Protein AF-A0A0D0AXH4-F1 (afdb_monomer_lite)

pLDDT: mean 82.92, std 12.62, range [39.94, 96.94]

Radius of gyration: 13.58 Å; chains: 1; bounding box: 34×17×30 Å

Organism: NCBI:txid930992

Structure (mmCIF, N/CA/C/O backbone):
data_AF-A0A0D0AXH4-F1
#
_entry.id   AF-A0A0D0AXH4-F1
#
loop_
_atom_site.group_PDB
_atom_site.id
_atom_site.type_symbol
_atom_site.label_atom_id
_atom_site.label_alt_id
_atom_site.label_comp_id
_atom_site.label_asym_id
_atom_site.label_entity_id
_atom_site.label_seq_id
_atom_site.pdbx_PDB_ins_code
_atom_site.Cartn_x
_atom_site.Cartn_y
_atom_site.Cartn_z
_atom_site.occupancy
_atom_site.B_iso_or_equiv
_atom_site.auth_seq_id
_atom_site.auth_comp_id
_atom_site.auth_asym_id
_atom_site.auth_atom_id
_atom_site.pdbx_PDB_model_num
ATOM 1 N N . ALA A 1 1 ? 17.347 -2.508 -0.671 1.00 79.44 1 ALA A N 1
ATOM 2 C CA . ALA A 1 1 ? 16.508 -1.538 0.070 1.00 79.44 1 ALA A CA 1
ATOM 3 C C . ALA A 1 1 ? 15.215 -2.253 0.430 1.00 79.44 1 ALA A C 1
ATOM 5 O O . ALA A 1 1 ? 14.889 -3.196 -0.272 1.00 79.44 1 ALA A O 1
ATOM 6 N N . PHE A 1 2 ? 14.506 -1.857 1.486 1.00 84.06 2 PHE A N 1
ATOM 7 C CA . PHE A 1 2 ? 13.230 -2.481 1.858 1.00 84.06 2 PHE A CA 1
ATOM 8 C C . PHE A 1 2 ? 12.113 -1.443 1.845 1.00 84.06 2 PHE A C 1
ATOM 10 O O . PHE A 1 2 ? 12.352 -0.286 2.200 1.00 84.06 2 PHE A O 1
ATOM 17 N N . VAL A 1 3 ? 10.915 -1.868 1.456 1.00 84.69 3 VAL A N 1
ATOM 18 C CA . VAL A 1 3 ? 9.680 -1.090 1.581 1.00 84.69 3 VAL A CA 1
ATOM 19 C C . VAL A 1 3 ? 8.823 -1.760 2.644 1.00 84.69 3 VAL A C 1
ATOM 21 O O . VAL A 1 3 ? 8.517 -2.942 2.538 1.00 84.69 3 VAL A O 1
ATOM 24 N N . ALA A 1 4 ? 8.455 -1.003 3.675 1.00 90.12 4 ALA A N 1
ATOM 25 C CA . ALA A 1 4 ? 7.486 -1.443 4.666 1.00 90.12 4 ALA A CA 1
ATOM 26 C C . ALA A 1 4 ? 6.112 -0.878 4.298 1.00 90.12 4 ALA A C 1
ATOM 28 O O . ALA A 1 4 ? 5.955 0.339 4.166 1.00 90.12 4 ALA A O 1
ATOM 29 N N . VAL A 1 5 ? 5.123 -1.754 4.155 1.00 88.12 5 VAL A N 1
ATOM 30 C CA . VAL A 1 5 ? 3.729 -1.383 3.905 1.00 88.12 5 VAL A CA 1
ATOM 31 C C . VAL A 1 5 ? 2.985 -1.504 5.222 1.00 88.12 5 VAL A C 1
ATOM 33 O O . VAL A 1 5 ? 3.010 -2.552 5.860 1.00 88.12 5 VAL A O 1
ATOM 36 N N . SER A 1 6 ? 2.347 -0.426 5.667 1.00 91.88 6 SER A N 1
ATOM 37 C CA . SER A 1 6 ? 1.549 -0.419 6.896 1.00 91.88 6 SER A CA 1
ATOM 38 C C . SER A 1 6 ? 0.145 0.076 6.605 1.00 91.88 6 SER A C 1
ATOM 40 O O . SER A 1 6 ? -0.044 1.004 5.818 1.00 91.88 6 SER A O 1
ATOM 42 N N . VAL A 1 7 ? -0.834 -0.540 7.256 1.00 89.69 7 VAL A N 1
ATOM 43 C CA . VAL A 1 7 ? -2.234 -0.128 7.197 1.00 89.69 7 VAL A CA 1
ATOM 44 C C . VAL A 1 7 ? -2.621 0.561 8.495 1.00 89.69 7 VAL A C 1
ATOM 46 O O . VAL A 1 7 ? -2.244 0.133 9.588 1.00 89.69 7 VAL A O 1
ATOM 49 N N . TYR A 1 8 ? -3.388 1.634 8.347 1.00 91.50 8 TYR A N 1
ATOM 50 C CA . TYR A 1 8 ? -3.910 2.440 9.438 1.00 91.50 8 TYR A CA 1
ATOM 51 C C . TYR A 1 8 ? -5.427 2.440 9.323 1.00 91.50 8 TYR A C 1
ATOM 53 O O . TYR A 1 8 ? -5.962 2.774 8.265 1.00 91.50 8 TYR A O 1
ATOM 61 N N . PHE A 1 9 ? -6.121 2.048 10.383 1.00 90.06 9 PHE A N 1
ATOM 62 C CA . PHE A 1 9 ? -7.581 2.048 10.409 1.00 90.06 9 PHE A CA 1
ATOM 63 C C . PHE A 1 9 ? -8.099 2.181 11.835 1.00 90.06 9 PHE A C 1
ATOM 65 O O . PHE A 1 9 ? -7.371 1.969 12.799 1.00 90.06 9 PHE A O 1
ATOM 72 N N . GLU A 1 10 ? -9.364 2.558 11.967 1.00 95.88 10 GLU A N 1
ATOM 73 C CA . GLU A 1 10 ? -10.045 2.608 13.255 1.00 95.88 10 GLU A CA 1
ATOM 74 C C . GLU A 1 10 ? -10.608 1.225 13.612 1.00 95.88 10 GLU A C 1
ATOM 76 O O . GLU A 1 10 ? -11.179 0.536 12.762 1.00 95.88 10 GLU A O 1
ATOM 81 N N . HIS A 1 11 ? -10.427 0.817 14.868 1.00 93.81 11 HIS A N 1
ATOM 82 C CA . HIS A 1 11 ? -11.051 -0.372 15.433 1.00 93.81 11 HIS A CA 1
ATOM 83 C C . HIS A 1 11 ? -11.556 -0.104 16.860 1.00 93.81 11 HIS A C 1
ATOM 85 O O . HIS A 1 11 ? -10.768 0.089 17.784 1.00 93.81 11 HIS A O 1
ATOM 91 N N . ASN A 1 12 ? -12.877 -0.151 17.049 1.00 95.69 12 ASN A N 1
ATOM 92 C CA . ASN A 1 12 ? -13.574 0.124 18.315 1.00 95.69 12 ASN A CA 1
ATOM 93 C C . ASN A 1 12 ? -13.315 1.528 18.900 1.00 95.69 12 ASN A C 1
ATOM 95 O O . ASN A 1 12 ? -13.216 1.694 20.113 1.00 95.69 12 ASN A O 1
ATOM 99 N N . GLY A 1 13 ? 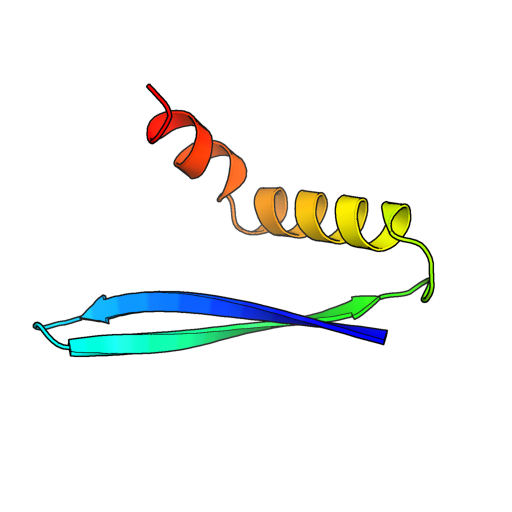-13.228 2.538 18.042 1.00 96.25 13 GLY A N 1
ATOM 100 C CA . GLY A 1 13 ? -12.955 3.933 18.379 1.00 96.25 13 GLY A CA 1
ATOM 101 C C . GLY A 1 13 ? -11.469 4.278 18.481 1.00 96.25 13 GLY A C 1
ATOM 102 O O . GLY A 1 13 ? -11.144 5.455 18.617 1.00 96.25 13 GLY A O 1
ATOM 103 N N . GLU A 1 14 ? -10.574 3.294 18.374 1.00 96.50 14 GLU A N 1
ATOM 104 C CA . GLU A 1 14 ? -9.135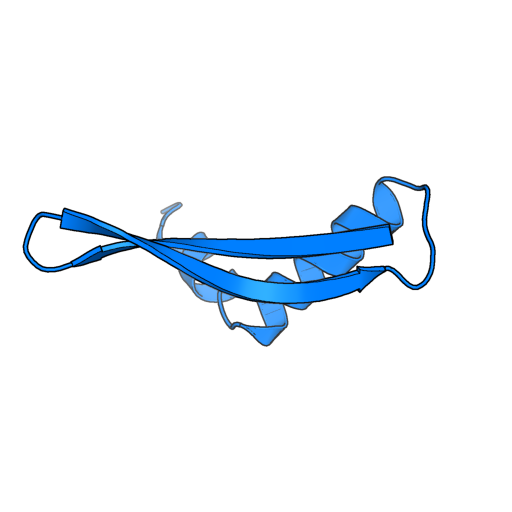 3.480 18.563 1.00 96.50 14 GLU A CA 1
ATOM 105 C C . GLU A 1 14 ? -8.366 3.337 17.238 1.00 96.50 14 GLU A C 1
ATOM 107 O O . GLU A 1 14 ? -8.675 2.450 16.433 1.00 96.50 14 GLU A O 1
ATOM 112 N N . PRO A 1 15 ? -7.344 4.175 16.978 1.00 95.81 15 PRO A N 1
ATOM 113 C CA . PRO A 1 15 ? -6.496 4.026 15.804 1.00 95.81 15 PRO A CA 1
ATOM 114 C C . PRO A 1 15 ? -5.589 2.801 15.955 1.00 95.81 15 PRO A C 1
ATOM 116 O O . PRO A 1 15 ? -4.785 2.707 16.883 1.00 95.81 15 PRO A O 1
ATOM 119 N N . LEU A 1 16 ? -5.668 1.881 15.000 1.00 96.94 16 LEU A N 1
ATOM 120 C CA . LEU A 1 16 ? -4.794 0.724 14.899 1.00 96.94 16 LEU A CA 1
ATOM 121 C C . LEU A 1 16 ? -3.820 0.900 13.732 1.00 96.94 16 LEU A C 1
ATOM 123 O O . LEU A 1 16 ? -4.186 1.359 12.650 1.00 96.94 16 LEU A O 1
ATOM 127 N N . THR A 1 17 ? -2.565 0.518 13.959 1.00 94.88 17 THR A N 1
ATOM 128 C CA . THR A 1 17 ? -1.529 0.434 12.924 1.00 94.88 17 THR A CA 1
ATOM 129 C C . THR A 1 17 ? -1.025 -0.996 12.859 1.00 94.88 17 THR A C 1
ATOM 131 O O . THR A 1 17 ? -0.610 -1.540 13.882 1.00 94.88 17 THR A O 1
ATOM 134 N N . LEU A 1 18 ? -1.037 -1.593 11.669 1.00 92.75 18 LEU A N 1
ATOM 135 C CA . LEU A 1 18 ? -0.522 -2.942 11.443 1.00 92.75 18 LEU A CA 1
ATOM 136 C C . LEU A 1 18 ? 0.461 -2.932 10.266 1.00 92.75 18 LEU A C 1
ATOM 138 O O . LEU A 1 18 ? 0.096 -2.459 9.186 1.00 92.75 18 LEU A O 1
ATOM 142 N N . PRO A 1 19 ? 1.685 -3.464 10.434 1.00 91.88 19 PRO A N 1
ATOM 143 C CA . PRO A 1 19 ? 2.529 -3.815 9.301 1.00 91.88 19 PRO A CA 1
ATOM 144 C C . PRO A 1 19 ? 1.814 -4.876 8.462 1.00 91.88 19 PRO A C 1
ATOM 146 O O . PRO A 1 19 ? 1.416 -5.915 8.988 1.00 91.88 19 PRO A O 1
ATOM 149 N N . LEU A 1 20 ? 1.627 -4.587 7.179 1.00 88.00 20 LEU A N 1
ATOM 150 C CA . LEU A 1 20 ? 1.037 -5.508 6.217 1.00 88.00 20 LEU A CA 1
ATOM 151 C C . LEU A 1 20 ? 2.121 -6.380 5.583 1.00 88.00 20 LEU A C 1
ATOM 153 O O . LEU A 1 20 ? 1.937 -7.590 5.498 1.00 88.00 20 LEU A O 1
ATOM 157 N N . ASP A 1 21 ? 3.252 -5.771 5.201 1.00 89.62 21 ASP A N 1
ATOM 158 C CA . ASP A 1 21 ? 4.397 -6.489 4.636 1.00 89.62 21 ASP A CA 1
ATOM 159 C C . ASP A 1 21 ? 5.710 -5.697 4.707 1.00 89.62 21 ASP A C 1
ATOM 161 O O . ASP A 1 21 ? 5.721 -4.474 4.906 1.00 89.62 21 ASP A O 1
ATOM 165 N N . ILE A 1 22 ? 6.823 -6.404 4.517 1.00 89.88 22 ILE A N 1
ATOM 166 C CA . ILE A 1 22 ? 8.161 -5.851 4.318 1.00 89.88 22 ILE A CA 1
ATOM 167 C C . ILE A 1 22 ? 8.773 -6.520 3.088 1.00 89.88 22 ILE A C 1
ATOM 169 O O . ILE A 1 22 ? 9.198 -7.672 3.136 1.00 89.88 22 ILE A O 1
ATOM 173 N N . ILE A 1 23 ? 8.884 -5.758 2.005 1.00 87.38 23 ILE A N 1
ATOM 174 C CA . ILE A 1 23 ? 9.296 -6.274 0.699 1.00 87.38 23 ILE A CA 1
ATOM 175 C C . ILE A 1 23 ? 10.715 -5.806 0.388 1.00 87.38 23 ILE A C 1
ATOM 177 O O . ILE A 1 23 ? 11.061 -4.629 0.552 1.00 87.38 23 ILE A O 1
ATOM 181 N N . GLU A 1 24 ? 11.557 -6.736 -0.057 1.00 86.56 24 GLU A N 1
ATOM 182 C 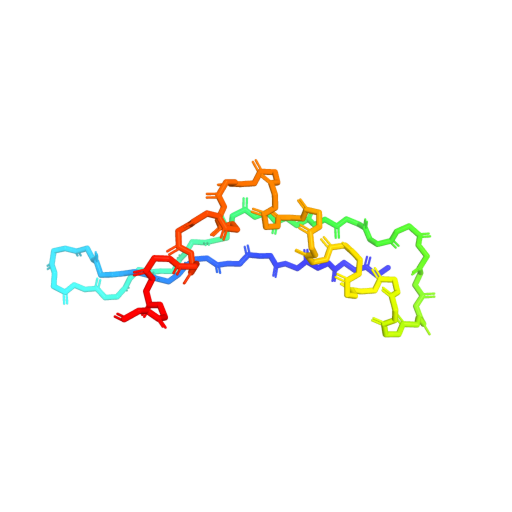CA . GLU A 1 24 ? 12.884 -6.411 -0.567 1.00 86.56 24 GLU A CA 1
ATOM 183 C C . GLU A 1 24 ? 12.771 -5.775 -1.956 1.00 86.56 24 GLU A C 1
ATOM 185 O O . GLU A 1 24 ? 12.139 -6.318 -2.855 1.00 86.56 24 GLU A O 1
ATOM 190 N N . VAL A 1 25 ? 13.420 -4.628 -2.150 1.00 80.62 25 VAL A N 1
ATOM 191 C CA . VAL A 1 25 ? 13.503 -3.955 -3.448 1.00 80.62 25 VAL A CA 1
ATOM 192 C C . VAL A 1 25 ? 14.718 -4.507 -4.203 1.00 80.62 25 VAL A C 1
ATOM 194 O O . VAL A 1 25 ? 15.856 -4.152 -3.850 1.00 80.62 25 VAL A O 1
ATOM 197 N N . PRO A 1 26 ? 14.507 -5.331 -5.249 1.00 71.94 26 PRO A N 1
ATOM 198 C CA . PRO A 1 26 ? 15.572 -6.082 -5.915 1.00 71.94 26 PRO A CA 1
ATOM 199 C C . PRO A 1 26 ? 16.575 -5.172 -6.634 1.00 71.94 26 PRO A C 1
ATOM 201 O O . PRO A 1 26 ? 17.755 -5.503 -6.746 1.00 71.94 26 PRO A O 1
ATOM 204 N N . LYS A 1 27 ? 16.136 -3.986 -7.072 1.00 74.62 27 LYS A N 1
ATOM 205 C CA . LYS A 1 27 ? 16.997 -2.923 -7.595 1.00 74.62 27 LYS A CA 1
ATOM 206 C C . LYS A 1 27 ? 16.812 -1.668 -6.771 1.00 74.62 27 LYS A C 1
ATOM 208 O O . LYS A 1 27 ? 15.859 -0.913 -6.913 1.00 74.62 27 LYS A O 1
ATOM 213 N N . SER A 1 28 ? 17.754 -1.447 -5.870 1.00 67.69 28 SER A N 1
ATOM 214 C CA . SER A 1 28 ? 17.770 -0.215 -5.095 1.00 67.69 28 SER A CA 1
ATOM 215 C C . SER A 1 28 ? 18.211 0.955 -5.991 1.00 67.69 28 SER A C 1
ATOM 217 O O . SER A 1 28 ? 19.093 0.777 -6.833 1.00 67.69 28 SER A O 1
ATOM 219 N N . HIS A 1 29 ? 17.661 2.148 -5.723 1.00 64.19 29 HIS A N 1
ATOM 220 C CA . HIS A 1 29 ? 18.184 3.477 -6.102 1.00 64.19 29 HIS A CA 1
ATOM 221 C C . HIS A 1 29 ? 17.601 4.211 -7.333 1.00 64.19 29 HIS A C 1
ATOM 223 O O . HIS A 1 29 ? 18.193 5.209 -7.745 1.00 64.19 29 HIS A O 1
ATOM 229 N N . THR A 1 30 ? 16.424 3.847 -7.861 1.00 81.56 30 THR A N 1
ATOM 230 C CA . THR A 1 30 ? 15.639 4.765 -8.719 1.00 81.56 30 THR A CA 1
ATOM 231 C C . THR A 1 30 ? 14.213 4.935 -8.194 1.00 81.56 30 THR A C 1
ATOM 233 O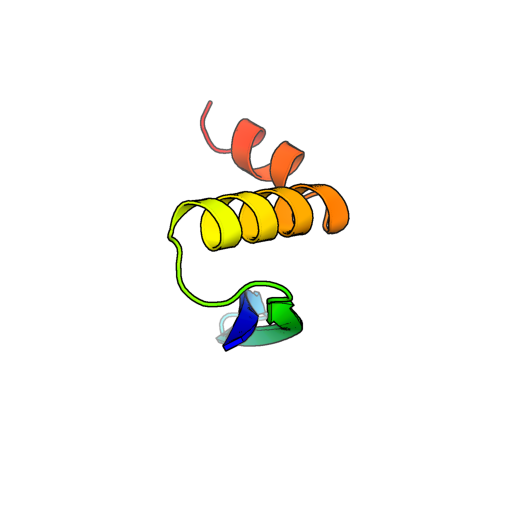 O . THR A 1 30 ? 13.648 4.033 -7.579 1.00 81.56 30 THR A O 1
ATOM 236 N N . GLY A 1 31 ? 13.629 6.119 -8.413 1.00 82.44 31 GLY A N 1
ATOM 237 C CA . GLY A 1 31 ? 12.227 6.374 -8.063 1.00 82.44 31 GLY A CA 1
ATOM 238 C C . GLY A 1 31 ? 11.245 5.554 -8.906 1.00 82.44 31 GLY A C 1
ATOM 239 O O . GLY A 1 31 ? 10.161 5.240 -8.435 1.00 82.44 31 GLY A O 1
ATOM 240 N N . GLU A 1 32 ? 11.645 5.168 -10.118 1.00 85.94 32 GLU A N 1
ATOM 241 C CA . GLU A 1 32 ? 10.857 4.327 -11.024 1.00 85.94 32 GLU A CA 1
ATOM 242 C C . GLU A 1 32 ? 10.661 2.912 -10.469 1.00 85.94 32 GLU A C 1
ATOM 244 O O . GLU A 1 32 ? 9.533 2.438 -10.402 1.00 85.94 32 GLU A O 1
ATOM 249 N N . GLU A 1 33 ? 11.726 2.271 -9.979 1.00 85.19 33 GLU A N 1
ATOM 250 C CA . GLU A 1 33 ? 11.645 0.923 -9.395 1.00 85.19 33 GLU A CA 1
ATOM 251 C C . GLU A 1 33 ? 10.797 0.922 -8.110 1.00 85.19 33 GLU A C 1
ATOM 253 O O . GLU A 1 33 ? 10.046 -0.016 -7.852 1.00 85.19 33 GLU A O 1
ATOM 258 N N . LEU A 1 34 ? 10.853 2.005 -7.322 1.00 84.62 34 LEU A N 1
ATOM 259 C CA . LEU A 1 34 ? 9.976 2.180 -6.158 1.00 84.62 34 LEU A CA 1
ATOM 260 C C . LEU A 1 34 ? 8.507 2.368 -6.558 1.00 84.62 34 LEU A C 1
ATOM 262 O O . LEU A 1 34 ? 7.628 1.818 -5.899 1.00 84.62 34 LEU A O 1
ATOM 266 N N . ALA A 1 35 ? 8.236 3.135 -7.616 1.00 86.81 35 ALA A N 1
ATOM 267 C CA . ALA A 1 35 ? 6.880 3.351 -8.110 1.00 86.81 35 ALA A CA 1
ATOM 268 C C . ALA A 1 35 ? 6.277 2.068 -8.696 1.00 86.81 35 ALA A C 1
ATOM 270 O O . ALA A 1 35 ? 5.115 1.773 -8.421 1.00 86.81 35 ALA A O 1
ATOM 271 N N . GLN A 1 36 ? 7.068 1.291 -9.443 1.00 87.88 36 GLN A N 1
ATOM 272 C CA . GLN A 1 36 ? 6.641 -0.003 -9.970 1.00 87.88 36 GLN A CA 1
ATOM 273 C C . GLN A 1 36 ? 6.336 -0.983 -8.833 1.00 87.88 36 GLN A C 1
ATOM 275 O O . GLN A 1 36 ? 5.238 -1.522 -8.784 1.00 87.88 36 GLN A O 1
ATOM 280 N N . MET A 1 37 ? 7.246 -1.123 -7.862 1.00 87.62 37 MET A N 1
ATOM 281 C CA . MET A 1 37 ? 7.022 -1.975 -6.689 1.00 87.62 37 MET A CA 1
ATOM 282 C C . MET A 1 37 ? 5.755 -1.570 -5.923 1.00 87.62 37 MET A C 1
ATOM 284 O O . MET A 1 37 ? 4.988 -2.418 -5.482 1.00 87.62 37 MET A O 1
ATOM 288 N N . PHE A 1 38 ? 5.504 -0.267 -5.773 1.00 85.19 38 PHE A N 1
ATOM 289 C CA . PHE A 1 38 ? 4.281 0.213 -5.136 1.00 85.19 38 PHE A CA 1
ATOM 290 C C . PHE A 1 38 ? 3.020 -0.130 -5.943 1.00 85.19 38 PHE A C 1
ATOM 292 O O . PHE A 1 38 ? 2.013 -0.507 -5.347 1.00 85.19 38 PHE A O 1
ATOM 299 N N . ALA A 1 39 ? 3.060 -0.031 -7.275 1.00 88.31 39 ALA A N 1
ATOM 300 C CA . ALA A 1 39 ? 1.946 -0.438 -8.130 1.00 88.31 39 ALA A CA 1
ATOM 301 C C . ALA A 1 39 ? 1.651 -1.942 -8.003 1.00 88.31 39 ALA A C 1
ATOM 303 O O . ALA A 1 39 ? 0.489 -2.311 -7.829 1.00 88.31 39 ALA A O 1
ATOM 304 N N . ASP A 1 40 ? 2.695 -2.775 -7.991 1.00 89.25 40 ASP A N 1
ATOM 305 C CA . ASP A 1 40 ? 2.580 -4.228 -7.828 1.00 89.25 40 ASP A CA 1
ATOM 306 C C . ASP A 1 40 ? 1.940 -4.581 -6.469 1.00 89.25 40 ASP A C 1
ATOM 308 O O . ASP A 1 40 ? 1.000 -5.370 -6.411 1.00 89.25 40 ASP A O 1
ATOM 312 N N . ILE A 1 41 ? 2.358 -3.911 -5.384 1.00 87.69 41 ILE A N 1
ATOM 313 C CA . ILE A 1 41 ? 1.754 -4.043 -4.043 1.00 87.69 41 ILE A CA 1
ATOM 314 C C . ILE A 1 41 ? 0.256 -3.701 -4.071 1.00 87.69 41 ILE A C 1
ATOM 316 O O . ILE A 1 41 ? -0.564 -4.403 -3.476 1.00 87.69 41 ILE A O 1
ATOM 320 N N . LEU A 1 42 ? -0.133 -2.610 -4.740 1.00 87.50 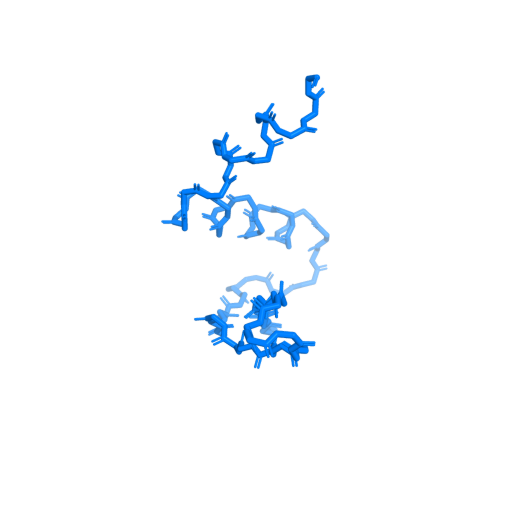42 LEU A N 1
ATOM 321 C CA . LEU A 1 42 ? -1.540 -2.202 -4.811 1.00 87.50 42 LEU A CA 1
ATOM 322 C C . LEU A 1 42 ? -2.410 -3.220 -5.559 1.00 87.50 42 LEU A C 1
ATOM 324 O O . LEU A 1 42 ? -3.576 -3.391 -5.190 1.00 87.50 42 LEU A O 1
ATOM 328 N N . GLU A 1 43 ? -1.872 -3.861 -6.595 1.00 89.00 43 GLU A N 1
ATOM 329 C CA . GLU A 1 43 ? -2.552 -4.924 -7.338 1.00 89.00 43 GLU A CA 1
ATOM 330 C C . GLU A 1 43 ? -2.633 -6.219 -6.518 1.00 89.00 43 GLU A C 1
ATOM 332 O O . GLU A 1 43 ? -3.727 -6.761 -6.355 1.00 89.00 43 GLU A O 1
ATOM 337 N N . GLU A 1 44 ? -1.523 -6.661 -5.919 1.00 89.50 44 GLU A N 1
ATOM 338 C CA . GLU A 1 44 ? -1.448 -7.889 -5.114 1.00 89.50 44 GLU A CA 1
ATOM 339 C C . GLU A 1 44 ? -2.435 -7.882 -3.937 1.00 89.50 44 GLU A C 1
ATOM 341 O O . GLU A 1 44 ? -3.147 -8.862 -3.705 1.00 89.50 44 GLU A O 1
ATOM 346 N N . TYR A 1 45 ? -2.543 -6.757 -3.225 1.00 86.50 45 TYR A N 1
ATOM 347 C CA . TYR A 1 45 ? -3.486 -6.613 -2.111 1.00 86.50 45 TYR A CA 1
ATOM 348 C C . TYR A 1 45 ? -4.915 -6.237 -2.542 1.00 86.50 45 TYR A C 1
ATOM 350 O O . TYR A 1 45 ? -5.777 -6.034 -1.679 1.00 86.50 45 TYR A O 1
ATOM 358 N N . GLY A 1 46 ? -5.193 -6.109 -3.845 1.00 86.50 46 GLY A N 1
ATOM 359 C CA . GLY A 1 46 ? -6.507 -5.702 -4.362 1.00 86.50 46 GLY A CA 1
ATOM 360 C C . GLY A 1 46 ? -6.937 -4.298 -3.908 1.00 86.50 46 GLY A C 1
ATOM 361 O O . GLY A 1 46 ? -8.128 -4.015 -3.746 1.00 86.50 46 GLY A O 1
ATOM 362 N N . ILE A 1 47 ? -5.972 -3.415 -3.635 1.00 84.62 47 ILE A N 1
ATOM 363 C CA . ILE A 1 47 ? -6.204 -2.036 -3.175 1.00 84.62 47 ILE A CA 1
ATOM 364 C C . ILE A 1 47 ? -6.466 -1.109 -4.363 1.00 84.62 47 ILE A C 1
ATOM 366 O O . ILE A 1 47 ? -7.237 -0.153 -4.228 1.00 84.62 47 ILE A O 1
ATOM 370 N N . SER A 1 48 ? -5.868 -1.402 -5.521 1.00 82.69 48 SER A N 1
ATOM 371 C CA . SER A 1 48 ? -6.045 -0.641 -6.764 1.00 82.69 48 SER A CA 1
ATOM 372 C C . SER A 1 48 ? -7.526 -0.391 -7.081 1.00 82.69 48 SER A C 1
ATOM 374 O O . SER A 1 48 ? -7.919 0.738 -7.368 1.00 82.69 48 SER A O 1
ATOM 376 N N . GLU A 1 49 ? -8.374 -1.404 -6.904 1.00 76.94 49 GLU A N 1
ATOM 377 C CA . GLU A 1 49 ? -9.818 -1.318 -7.144 1.00 76.94 49 GLU A CA 1
ATOM 378 C C . GLU A 1 49 ? -10.565 -0.473 -6.100 1.00 76.94 49 GLU A C 1
ATOM 380 O O . GLU A 1 49 ? -11.526 0.227 -6.428 1.00 76.94 49 GLU A O 1
ATOM 385 N N . LYS A 1 50 ? -10.131 -0.516 -4.835 1.00 67.88 50 LYS A N 1
ATOM 386 C CA . LYS A 1 50 ? -10.778 0.198 -3.721 1.00 67.88 50 LYS A CA 1
ATOM 387 C C . LYS A 1 50 ? -10.530 1.703 -3.784 1.00 67.88 50 LYS A C 1
ATOM 389 O O . LYS A 1 50 ? -11.439 2.481 -3.507 1.00 67.88 50 LYS A O 1
ATOM 394 N N . VAL A 1 51 ? -9.318 2.122 -4.154 1.00 61.44 51 VAL A N 1
ATOM 395 C CA . VAL A 1 51 ? -8.953 3.549 -4.235 1.00 61.44 51 VAL A CA 1
ATOM 396 C C . VAL A 1 51 ? -9.706 4.248 -5.366 1.00 61.44 51 VAL A C 1
ATOM 398 O O . VAL A 1 51 ? -10.185 5.366 -5.179 1.00 61.44 51 VAL A O 1
ATOM 401 N N . SER A 1 52 ? -9.899 3.581 -6.508 1.00 58.06 52 SER A N 1
ATOM 402 C CA . SER A 1 52 ? -10.687 4.132 -7.618 1.00 58.06 52 SER A CA 1
ATOM 403 C C . SER A 1 52 ? -12.153 4.391 -7.254 1.00 58.06 52 SER A C 1
ATOM 405 O O . SER A 1 52 ? -12.766 5.276 -7.841 1.00 58.06 52 SER A O 1
ATOM 407 N N . GLN A 1 53 ? -12.710 3.672 -6.276 1.00 56.34 53 GLN A N 1
ATOM 408 C CA . GLN 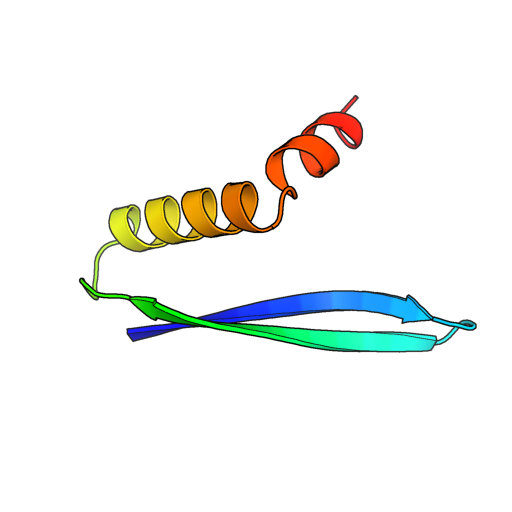A 1 53 ? -14.091 3.857 -5.808 1.00 56.34 53 GLN A CA 1
ATOM 409 C C . GLN A 1 53 ? -14.246 5.013 -4.805 1.00 56.34 53 GLN A C 1
ATOM 411 O O . GLN A 1 53 ? -15.355 5.493 -4.603 1.00 56.34 53 GLN A O 1
ATOM 416 N N . LEU A 1 54 ? -13.151 5.464 -4.184 1.00 52.34 54 LEU A N 1
ATOM 417 C CA . LEU A 1 54 ? -13.122 6.585 -3.231 1.00 52.34 54 LEU A CA 1
ATOM 418 C C . LEU A 1 54 ? -12.907 7.952 -3.902 1.00 52.34 54 LEU A C 1
ATOM 420 O O . LEU A 1 54 ? -13.081 8.978 -3.250 1.00 52.34 54 LEU A O 1
ATOM 424 N N . LEU A 1 55 ? -12.510 7.972 -5.178 1.00 51.19 55 LEU A N 1
ATOM 425 C CA . LEU A 1 55 ? -12.233 9.186 -5.959 1.00 51.19 55 LEU A CA 1
ATOM 426 C C . LEU A 1 55 ? -13.395 9.605 -6.885 1.00 51.19 55 LEU A C 1
ATOM 428 O O . LEU A 1 55 ? -13.183 10.418 -7.785 1.00 51.19 55 LEU A O 1
ATOM 432 N N . VAL A 1 56 ? -14.600 9.060 -6.670 1.00 39.94 56 VAL A N 1
ATOM 433 C CA . VAL A 1 56 ? -15.832 9.404 -7.408 1.00 39.94 56 VAL A CA 1
ATOM 434 C C . VAL A 1 56 ? -16.748 10.269 -6.554 1.00 39.94 56 VAL A C 1
ATOM 436 O O . VAL A 1 56 ? -17.023 9.867 -5.402 1.00 39.94 56 VAL A O 1
#

Foldseek 3Di:
DKDWDWDWDDDPNDIDIDTPDIDDQPDPDDPVSVVVVVVVVCVVVVVVVVVVVVVD

Secondary structure (DSSP, 8-state):
-EEEEEEEEEETTEEEEEEEEEEE-SS-S-HHHHHHHHHHHHHHTTHHHHHHHH--

Sequence (56 aa):
AFVAVSVYFEHNGEPLTLPLDIIEVPKSHTGEELAQMFADILEEYGISEKVSQLLV